Protein AF-A0A382HGP8-F1 (afdb_monomer_lite)

Structure (mmCIF, N/CA/C/O backbone):
data_AF-A0A382HGP8-F1
#
_entry.id   AF-A0A382HGP8-F1
#
loop_
_atom_site.group_PDB
_atom_site.id
_atom_site.type_symbol
_atom_site.label_atom_id
_atom_site.label_alt_id
_atom_site.label_comp_id
_atom_site.label_asym_id
_atom_site.label_entity_id
_atom_site.label_seq_id
_atom_site.pdbx_PDB_ins_code
_atom_site.Cartn_x
_atom_site.Cartn_y
_atom_site.Cartn_z
_atom_site.occupancy
_atom_site.B_iso_or_equiv
_atom_site.auth_seq_id
_atom_site.auth_comp_id
_atom_site.auth_asym_id
_atom_site.auth_atom_id
_atom_site.pdbx_PDB_model_num
ATOM 1 N N . MET A 1 1 ? -13.436 15.995 -9.751 1.00 91.56 1 MET A N 1
ATOM 2 C CA . MET A 1 1 ? -12.010 15.605 -9.672 1.00 91.56 1 MET A CA 1
ATOM 3 C C . MET A 1 1 ? -11.349 16.069 -8.375 1.00 91.56 1 MET A C 1
ATOM 5 O O . MET A 1 1 ? -10.848 15.221 -7.657 1.00 91.56 1 MET A O 1
ATOM 9 N N . LEU A 1 2 ? -11.415 17.361 -8.014 1.00 96.50 2 LEU A N 1
ATOM 10 C CA . LEU A 1 2 ? -10.788 17.889 -6.785 1.00 96.50 2 LEU A CA 1
ATOM 11 C C . LEU A 1 2 ? -11.262 17.217 -5.489 1.00 96.50 2 LEU A C 1
ATOM 13 O O . LEU A 1 2 ? -10.440 16.883 -4.648 1.00 96.50 2 LEU A O 1
ATOM 17 N N . VAL A 1 3 ? -12.567 16.967 -5.350 1.00 97.56 3 VAL A N 1
ATOM 18 C CA . VAL A 1 3 ? -13.119 16.283 -4.166 1.00 97.56 3 VAL A CA 1
ATOM 19 C C . VAL A 1 3 ? -12.552 14.872 -4.023 1.00 97.56 3 VAL A C 1
ATOM 21 O O . VAL A 1 3 ? -12.142 14.487 -2.938 1.00 97.56 3 VAL A O 1
ATOM 24 N N . LEU A 1 4 ? -12.472 14.118 -5.123 1.00 97.88 4 LEU A N 1
ATOM 25 C CA . LEU A 1 4 ? -11.910 12.766 -5.114 1.00 97.88 4 LEU A CA 1
ATOM 26 C C . LEU A 1 4 ? -10.424 12.782 -4.756 1.00 97.88 4 LEU A C 1
ATOM 28 O O . LEU A 1 4 ? -9.992 11.972 -3.948 1.00 97.88 4 LEU A O 1
ATOM 32 N N . LEU A 1 5 ? -9.664 13.736 -5.302 1.00 97.94 5 LEU A N 1
ATOM 33 C CA . LEU A 1 5 ? -8.254 13.914 -4.960 1.00 97.94 5 LEU A CA 1
ATOM 34 C C . LEU A 1 5 ? -8.073 14.254 -3.473 1.00 97.94 5 LEU A C 1
ATOM 36 O O . LEU A 1 5 ? -7.194 13.704 -2.818 1.00 97.94 5 LEU A O 1
ATOM 40 N N . ALA A 1 6 ? -8.913 15.139 -2.932 1.00 98.19 6 ALA A N 1
ATOM 41 C CA . ALA A 1 6 ? -8.874 15.494 -1.519 1.00 98.19 6 ALA A CA 1
ATOM 42 C C . ALA A 1 6 ? -9.205 14.288 -0.629 1.00 98.19 6 ALA A C 1
ATOM 44 O O . ALA A 1 6 ? -8.479 14.027 0.326 1.00 98.19 6 ALA A O 1
ATOM 45 N N . LEU A 1 7 ? -10.252 13.525 -0.962 1.00 98.19 7 LEU A N 1
ATOM 46 C CA . LEU A 1 7 ? -10.623 12.308 -0.235 1.00 98.19 7 LEU A CA 1
ATOM 47 C C . LEU A 1 7 ? -9.511 11.254 -0.281 1.00 98.19 7 LEU A C 1
ATOM 49 O O . LEU A 1 7 ? -9.167 10.690 0.755 1.00 98.19 7 LEU A O 1
ATOM 53 N N . ASP A 1 8 ? -8.911 11.032 -1.450 1.00 97.19 8 ASP A N 1
ATOM 54 C CA . ASP A 1 8 ? -7.790 10.105 -1.625 1.00 97.19 8 ASP A CA 1
ATOM 55 C C . ASP A 1 8 ? -6.601 10.498 -0.735 1.00 97.19 8 ASP A C 1
ATOM 57 O O . ASP A 1 8 ? -6.138 9.700 0.083 1.00 97.19 8 ASP A O 1
ATOM 61 N N . GLN A 1 9 ? -6.160 11.753 -0.807 1.00 97.69 9 GLN A N 1
ATOM 62 C CA . GLN A 1 9 ? -5.004 12.214 -0.039 1.00 97.69 9 GLN A CA 1
ATOM 63 C C . GLN A 1 9 ? -5.273 12.228 1.472 1.00 97.69 9 GLN A C 1
ATOM 65 O O . GLN A 1 9 ? -4.416 11.789 2.242 1.00 97.69 9 GLN A O 1
ATOM 70 N N . LEU A 1 10 ? -6.459 12.670 1.908 1.00 98.12 10 LEU A N 1
ATOM 71 C CA . LEU A 1 10 ? -6.839 12.653 3.325 1.00 98.12 10 LEU A CA 1
ATOM 72 C C . LEU A 1 10 ? -6.916 11.227 3.874 1.00 98.12 10 LEU A C 1
ATOM 74 O O . LEU A 1 10 ? -6.409 10.973 4.966 1.00 98.12 10 LEU A O 1
ATOM 78 N N . SER A 1 11 ? -7.482 10.288 3.109 1.00 96.56 11 SER A N 1
ATOM 79 C CA . SER A 1 11 ? -7.546 8.882 3.522 1.00 96.56 11 SER A CA 1
ATOM 80 C C . SER A 1 11 ? -6.148 8.283 3.719 1.00 96.56 11 SER A C 1
ATOM 82 O O . SER A 1 11 ? -5.893 7.636 4.732 1.00 96.56 11 SER A O 1
ATOM 84 N N . LYS A 1 12 ? -5.197 8.582 2.823 1.00 95.88 12 LYS A N 1
ATOM 85 C CA . LYS A 1 12 ? -3.803 8.118 2.926 1.00 95.88 12 LYS A CA 1
ATOM 86 C C . LYS A 1 12 ? -3.064 8.713 4.120 1.00 95.88 12 LYS A C 1
ATOM 88 O O . LYS A 1 12 ? -2.282 8.008 4.755 1.00 95.88 12 LYS A O 1
ATOM 93 N N . ILE A 1 13 ? -3.288 9.996 4.413 1.00 96.88 13 ILE A N 1
ATOM 94 C CA . ILE A 1 13 ? -2.716 10.647 5.600 1.00 96.88 13 ILE A CA 1
ATOM 95 C C . ILE A 1 13 ? -3.255 9.961 6.854 1.00 96.88 13 ILE A C 1
ATOM 97 O O . ILE A 1 13 ? -2.474 9.526 7.693 1.00 96.88 13 ILE A O 1
ATOM 101 N N . TRP A 1 14 ? -4.572 9.777 6.943 1.00 96.69 14 TRP A N 1
ATOM 102 C CA . TRP A 1 14 ? -5.193 9.127 8.093 1.00 96.69 14 TRP A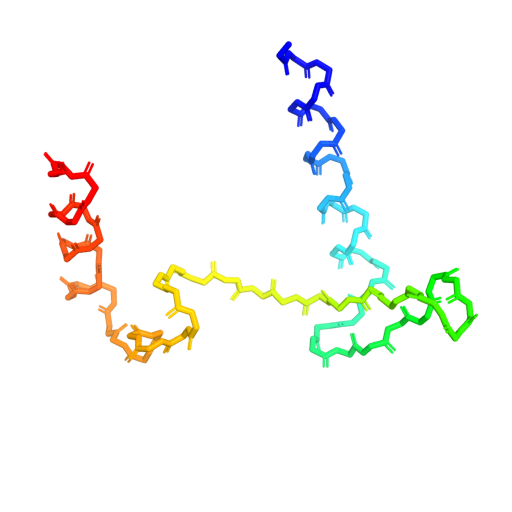 CA 1
ATOM 103 C C . TRP A 1 14 ? -4.690 7.688 8.302 1.00 96.69 14 TRP A C 1
ATOM 105 O O . TRP A 1 14 ? -4.338 7.332 9.425 1.00 96.69 14 TRP A O 1
ATOM 115 N N . VAL A 1 15 ? -4.571 6.890 7.232 1.00 95.56 15 VAL A N 1
ATOM 116 C CA . VAL A 1 15 ? -4.011 5.525 7.296 1.00 95.56 15 VAL A CA 1
ATOM 117 C C . VAL A 1 15 ? -2.575 5.534 7.821 1.00 95.56 15 VAL A C 1
ATOM 119 O O . VAL A 1 15 ? -2.236 4.705 8.658 1.00 95.56 15 VAL A O 1
ATOM 122 N N . ARG A 1 16 ? -1.738 6.481 7.381 1.00 95.12 16 ARG A N 1
ATOM 123 C CA . ARG A 1 16 ? -0.332 6.559 7.809 1.00 95.12 16 ARG A CA 1
ATOM 124 C C . ARG A 1 16 ? -0.176 6.836 9.304 1.00 95.12 16 ARG A C 1
ATOM 126 O O . ARG A 1 16 ? 0.748 6.305 9.908 1.00 95.12 16 ARG A O 1
ATOM 133 N N . GLU A 1 17 ? -1.063 7.650 9.868 1.00 95.12 17 GLU A N 1
ATOM 134 C CA . GLU A 1 17 ? -1.018 8.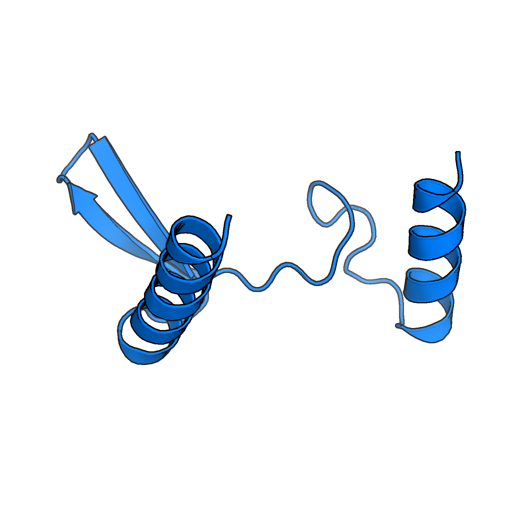037 11.283 1.00 95.12 17 GLU A CA 1
ATOM 135 C C . GLU A 1 17 ? -1.658 6.990 12.212 1.00 95.12 17 GLU A C 1
ATOM 137 O O . GLU A 1 17 ? -1.297 6.915 13.382 1.00 95.12 17 GLU A O 1
ATOM 142 N N . ASN A 1 18 ? -2.612 6.187 11.717 1.00 94.56 18 ASN A N 1
ATOM 143 C CA . ASN A 1 18 ? -3.447 5.325 12.568 1.00 94.56 18 ASN A CA 1
ATOM 144 C C . ASN A 1 18 ? -3.263 3.818 12.333 1.00 94.56 18 ASN A C 1
ATOM 146 O O . ASN A 1 18 ? -3.662 3.031 13.189 1.00 94.56 18 ASN A O 1
ATOM 150 N N . ILE A 1 19 ? -2.705 3.395 11.193 1.00 94.56 19 ILE A N 1
ATOM 151 C CA . ILE A 1 19 ? -2.586 1.976 10.829 1.00 94.56 19 ILE A CA 1
ATOM 152 C C . ILE A 1 19 ? -1.106 1.582 10.750 1.00 94.56 19 ILE A C 1
ATOM 154 O O . ILE A 1 19 ? -0.369 2.141 9.923 1.00 94.56 19 ILE A O 1
ATOM 158 N N . PRO A 1 20 ? -0.656 0.611 11.568 1.00 93.69 20 PRO A N 1
ATOM 159 C CA . PRO A 1 20 ? 0.717 0.128 11.521 1.00 93.69 20 PRO A CA 1
ATOM 160 C C . PRO A 1 20 ? 1.068 -0.463 10.153 1.00 93.69 20 PRO A C 1
ATOM 162 O O . PRO A 1 20 ? 0.244 -1.083 9.476 1.00 93.69 20 PRO A O 1
ATOM 165 N N . LEU A 1 21 ? 2.314 -0.255 9.728 1.00 93.50 21 LEU A N 1
ATOM 166 C CA . LEU A 1 21 ? 2.796 -0.730 8.436 1.00 93.50 21 LEU A CA 1
ATOM 167 C C . LEU A 1 21 ? 2.810 -2.267 8.398 1.00 93.50 21 LEU A C 1
ATOM 169 O O . LEU A 1 21 ? 3.401 -2.898 9.268 1.00 93.50 21 LEU A O 1
ATOM 173 N N . TYR A 1 22 ? 2.213 -2.841 7.352 1.00 91.88 22 TYR A N 1
ATOM 174 C CA . TYR A 1 22 ? 2.068 -4.286 7.118 1.00 91.88 22 TYR A CA 1
ATOM 175 C C . TYR A 1 22 ? 1.191 -5.047 8.120 1.00 91.88 22 TYR A C 1
ATOM 177 O O . TYR A 1 22 ? 1.162 -6.276 8.083 1.00 91.88 22 TYR A O 1
ATOM 185 N N . GLU A 1 23 ? 0.430 -4.345 8.959 1.00 90.38 23 GLU A N 1
ATOM 186 C CA . GLU A 1 23 ? -0.559 -4.971 9.836 1.00 90.38 23 GLU A CA 1
ATOM 187 C C . GLU A 1 23 ? -1.972 -4.870 9.252 1.00 90.38 23 GLU A C 1
ATOM 189 O O . GLU A 1 23 ? -2.312 -3.923 8.535 1.00 90.38 23 GLU A O 1
ATOM 194 N N . MET A 1 24 ? -2.792 -5.882 9.547 1.00 91.00 24 MET A N 1
ATOM 195 C CA . MET A 1 24 ? -4.211 -5.913 9.199 1.00 91.00 24 MET A CA 1
ATOM 196 C C . MET A 1 24 ? -5.036 -5.368 10.363 1.00 91.00 24 MET A C 1
ATOM 198 O O . MET A 1 24 ? -5.065 -5.963 11.440 1.00 91.00 24 MET A O 1
ATOM 202 N N . THR A 1 25 ? -5.746 -4.270 10.121 1.00 93.56 25 THR A N 1
ATOM 203 C CA . THR A 1 25 ? -6.669 -3.662 11.083 1.00 93.56 25 THR A CA 1
ATOM 204 C C . THR A 1 25 ? -8.103 -3.815 10.576 1.00 93.56 25 THR A C 1
ATOM 206 O O . THR A 1 25 ? -8.425 -3.261 9.521 1.00 93.56 25 THR A O 1
ATOM 209 N N . PRO A 1 26 ? -8.993 -4.519 11.295 1.00 94.44 26 PRO A N 1
ATOM 210 C CA . PRO A 1 26 ? -10.371 -4.697 10.855 1.00 94.44 26 PRO A CA 1
ATOM 211 C C . PRO A 1 26 ? -11.133 -3.369 10.885 1.00 94.44 26 PRO A C 1
ATOM 213 O O . PRO A 1 26 ? -11.194 -2.704 11.919 1.00 94.44 26 PRO A O 1
ATOM 216 N N . LEU A 1 27 ? -11.737 -2.994 9.755 1.00 93.62 27 LEU A N 1
ATOM 217 C CA . LE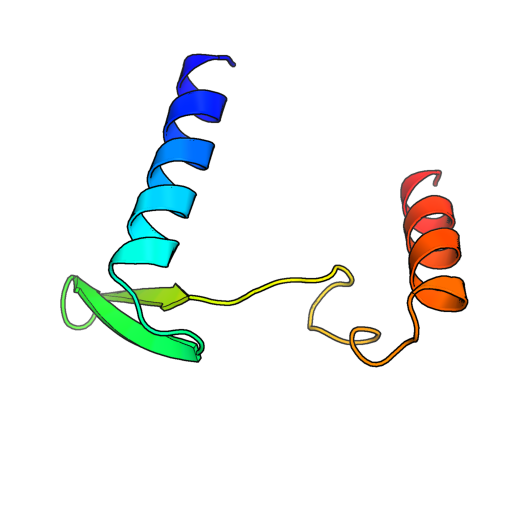U A 1 27 ? -12.613 -1.821 9.651 1.00 93.62 27 LEU A CA 1
ATOM 218 C C . LEU A 1 27 ? -14.082 -2.219 9.799 1.00 93.62 27 LEU A C 1
ATOM 220 O O . LEU A 1 27 ? -14.827 -1.595 10.552 1.00 93.62 27 LEU A O 1
ATOM 224 N N . VAL A 1 28 ? -14.488 -3.276 9.094 1.00 95.94 28 VAL A N 1
ATOM 225 C CA . VAL A 1 28 ? -15.788 -3.931 9.262 1.00 95.94 28 VAL A CA 1
ATOM 226 C C . VAL A 1 28 ? -15.505 -5.391 9.603 1.00 95.94 28 VAL A C 1
ATOM 228 O O . VAL A 1 28 ? -15.048 -6.128 8.725 1.00 95.94 28 VAL A O 1
ATOM 231 N N . PRO A 1 29 ? -15.750 -5.824 10.854 1.00 93.81 29 PRO A N 1
ATOM 232 C CA . PRO A 1 29 ? -15.406 -7.169 11.295 1.00 93.81 29 PRO A CA 1
ATOM 233 C C . PRO A 1 29 ? -15.951 -8.240 10.346 1.00 93.81 29 PRO A C 1
ATOM 235 O O . PRO A 1 29 ? -17.145 -8.254 10.043 1.00 93.81 29 PRO A O 1
ATOM 238 N N . ASN A 1 30 ? -15.078 -9.150 9.908 1.00 92.94 30 ASN A N 1
ATOM 239 C CA . ASN A 1 30 ? -15.380 -10.262 8.995 1.00 92.94 30 ASN A CA 1
ATOM 240 C C . ASN A 1 30 ? -15.775 -9.866 7.558 1.00 92.94 30 ASN A C 1
ATOM 242 O O . ASN A 1 30 ? -16.261 -10.717 6.813 1.00 92.94 30 ASN A O 1
ATOM 246 N N . PHE A 1 31 ? -15.594 -8.604 7.159 1.00 96.56 31 PHE A N 1
ATOM 247 C CA . PHE A 1 31 ? -15.945 -8.142 5.813 1.00 96.56 31 PHE A CA 1
ATOM 248 C C . PHE A 1 31 ? -14.864 -7.279 5.163 1.00 96.56 31 PHE A C 1
ATOM 250 O O . PHE A 1 31 ? -14.591 -7.438 3.975 1.00 96.56 31 PHE A O 1
ATOM 257 N N . LEU A 1 32 ? -14.264 -6.358 5.920 1.00 95.31 32 LEU A N 1
ATOM 258 C CA . LEU A 1 32 ? -13.319 -5.386 5.386 1.00 95.31 32 LEU A CA 1
ATOM 259 C C . LEU A 1 32 ? -12.202 -5.106 6.383 1.00 95.31 32 LEU A C 1
ATOM 261 O O . LEU A 1 32 ? -12.442 -4.548 7.455 1.00 95.31 32 LEU A O 1
ATOM 265 N N . ASP A 1 33 ? -10.981 -5.398 5.957 1.00 94.75 33 ASP A N 1
ATOM 266 C CA . ASP A 1 33 ? -9.761 -5.076 6.680 1.00 94.75 33 ASP A CA 1
ATOM 267 C C . ASP A 1 33 ? -8.999 -3.967 5.951 1.00 94.75 33 ASP A C 1
ATOM 269 O O . ASP A 1 33 ? -9.006 -3.871 4.720 1.00 94.75 33 ASP A O 1
ATOM 273 N N . LEU A 1 34 ? -8.335 -3.115 6.724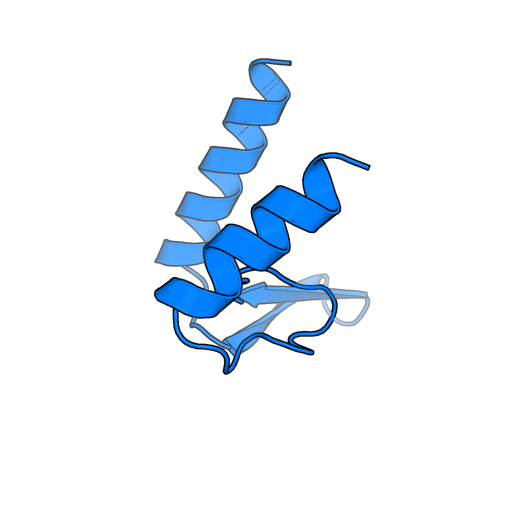 1.00 94.81 34 LEU A N 1
ATOM 274 C CA . LEU A 1 34 ? -7.397 -2.123 6.225 1.00 94.81 34 LEU A CA 1
ATOM 275 C C . LEU A 1 34 ? -5.975 -2.617 6.467 1.00 94.81 34 LEU A C 1
ATOM 277 O O . LEU A 1 34 ? -5.620 -3.009 7.575 1.00 94.81 34 LEU A O 1
ATOM 281 N N . THR A 1 35 ? -5.143 -2.557 5.432 1.00 93.62 35 THR A N 1
ATOM 282 C CA . THR A 1 35 ? -3.717 -2.877 5.528 1.00 93.62 35 THR A CA 1
ATOM 283 C C . THR A 1 35 ? -2.910 -1.716 4.985 1.00 93.62 35 THR A C 1
ATOM 285 O O . THR A 1 35 ? -3.102 -1.285 3.845 1.00 93.62 35 THR A O 1
ATOM 288 N N . HIS A 1 36 ? -1.982 -1.208 5.788 1.00 94.25 36 HIS A N 1
ATOM 289 C CA . HIS A 1 36 ? -1.066 -0.169 5.342 1.00 94.25 36 HIS A CA 1
ATOM 290 C C . HIS A 1 36 ? 0.097 -0.814 4.576 1.00 94.25 36 HIS A C 1
ATOM 292 O O . HIS A 1 36 ? 0.973 -1.445 5.164 1.00 94.25 36 HIS A O 1
ATOM 298 N N . VAL A 1 37 ? 0.108 -0.645 3.251 1.00 90.81 37 VAL A N 1
ATOM 299 C CA . VAL A 1 37 ? 1.165 -1.141 2.355 1.00 90.81 37 VAL A CA 1
ATOM 300 C C . VAL A 1 37 ? 1.722 0.007 1.518 1.00 90.81 37 VAL A C 1
ATOM 302 O O . VAL A 1 37 ? 0.974 0.824 0.981 1.00 90.81 37 VAL A O 1
ATOM 305 N N . GLN A 1 38 ? 3.046 0.057 1.371 1.00 88.31 38 GLN A N 1
ATOM 306 C CA . GLN A 1 38 ? 3.727 1.029 0.518 1.00 88.31 38 GLN A CA 1
ATOM 307 C C . GLN A 1 38 ? 4.060 0.400 -0.836 1.00 88.31 38 GLN A C 1
ATOM 309 O O . GLN A 1 38 ? 5.050 -0.315 -0.982 1.00 88.31 38 GLN A O 1
ATOM 314 N N . ASN A 1 39 ? 3.235 0.674 -1.845 1.00 84.94 39 ASN A N 1
ATOM 315 C CA . ASN A 1 39 ? 3.489 0.207 -3.203 1.00 84.94 39 ASN A CA 1
ATOM 316 C C . ASN A 1 39 ? 4.507 1.126 -3.904 1.00 84.94 39 ASN A C 1
ATOM 318 O O . ASN A 1 39 ? 4.195 2.272 -4.225 1.00 84.94 39 ASN A O 1
ATOM 322 N N . ARG A 1 40 ? 5.722 0.617 -4.151 1.00 79.19 40 ARG A N 1
ATOM 323 C CA . ARG A 1 40 ? 6.797 1.332 -4.872 1.00 79.19 40 ARG A CA 1
ATOM 324 C C . ARG A 1 40 ? 6.686 1.238 -6.404 1.00 79.19 40 ARG A C 1
ATOM 326 O O . ARG A 1 40 ? 7.556 1.746 -7.109 1.00 79.19 40 ARG A O 1
ATOM 333 N N . GLY A 1 41 ? 5.623 0.614 -6.910 1.00 71.50 41 GLY A N 1
ATOM 334 C CA . GLY A 1 41 ? 5.375 0.381 -8.328 1.00 71.50 41 GLY A CA 1
ATOM 335 C C . GLY A 1 41 ? 5.637 -1.066 -8.744 1.00 71.50 41 GLY A C 1
ATOM 336 O O . GLY A 1 41 ? 6.367 -1.798 -8.079 1.00 71.50 41 GLY A O 1
ATOM 337 N N . VAL A 1 42 ? 5.058 -1.427 -9.895 1.00 65.81 42 VAL A N 1
ATOM 338 C CA . VAL A 1 42 ? 4.976 -2.776 -10.488 1.00 65.81 42 VAL A CA 1
ATOM 339 C C . VAL A 1 42 ? 3.909 -3.656 -9.831 1.00 65.81 42 VAL A C 1
ATOM 341 O O . VAL A 1 42 ? 3.842 -3.809 -8.614 1.00 65.81 42 VAL A O 1
ATOM 344 N N . SER A 1 43 ? 3.027 -4.222 -10.659 1.00 69.25 43 SER A N 1
ATOM 345 C CA . SER A 1 43 ? 1.930 -5.079 -10.204 1.00 69.25 43 SER A CA 1
ATOM 346 C C . SER A 1 43 ? 2.472 -6.285 -9.432 1.00 69.25 43 SER A C 1
ATOM 348 O O . SER A 1 43 ? 3.393 -6.953 -9.902 1.00 69.25 43 SER A O 1
ATOM 350 N N . PHE A 1 44 ? 1.882 -6.573 -8.269 1.00 64.00 44 PHE A N 1
ATOM 351 C CA . PHE A 1 44 ? 2.204 -7.736 -7.426 1.00 64.00 44 PHE A CA 1
ATOM 352 C C . PHE A 1 44 ? 3.645 -7.801 -6.909 1.00 64.00 44 PHE A C 1
ATOM 354 O O . PHE A 1 44 ? 4.161 -8.889 -6.672 1.00 64.00 44 PHE A O 1
ATOM 361 N N . SER A 1 45 ? 4.316 -6.658 -6.755 1.00 66.88 45 SER A N 1
ATOM 362 C CA . SER A 1 45 ? 5.714 -6.606 -6.305 1.00 66.88 45 SER A CA 1
ATOM 363 C C . SER A 1 45 ? 6.690 -7.398 -7.187 1.00 66.88 45 SER A C 1
ATOM 365 O O . SER A 1 45 ? 7.826 -7.612 -6.779 1.00 66.88 45 SER A O 1
ATOM 367 N N . PHE A 1 46 ? 6.293 -7.785 -8.409 1.00 70.62 46 PHE A N 1
ATOM 368 C CA . PHE A 1 46 ? 7.090 -8.648 -9.291 1.00 70.62 46 PHE A CA 1
ATOM 369 C C . PHE A 1 46 ? 8.491 -8.085 -9.568 1.00 70.62 46 PHE A C 1
ATOM 371 O O . PHE A 1 46 ? 9.436 -8.835 -9.780 1.00 70.62 46 PHE A O 1
ATOM 378 N N . LEU A 1 47 ? 8.633 -6.758 -9.528 1.00 75.69 47 LEU A N 1
ATOM 379 C CA . LEU A 1 47 ? 9.906 -6.060 -9.698 1.00 75.69 47 LEU A CA 1
ATOM 380 C C . LEU A 1 47 ? 10.151 -5.038 -8.576 1.00 75.69 47 LEU A C 1
ATOM 382 O O . LEU A 1 47 ? 10.846 -4.039 -8.779 1.00 75.69 47 LEU A O 1
ATOM 386 N N . ALA A 1 48 ? 9.552 -5.251 -7.401 1.00 74.06 48 ALA A N 1
ATOM 387 C CA . ALA A 1 48 ? 9.715 -4.343 -6.266 1.00 74.06 48 ALA A CA 1
ATOM 388 C C . ALA A 1 48 ? 11.165 -4.304 -5.754 1.00 74.06 48 ALA A C 1
ATOM 390 O O . ALA A 1 48 ? 11.606 -3.248 -5.295 1.00 74.06 48 ALA A O 1
ATOM 391 N N . ASP A 1 49 ? 11.897 -5.414 -5.909 1.00 80.88 49 ASP A N 1
ATOM 392 C CA . ASP A 1 49 ? 13.288 -5.587 -5.468 1.00 80.88 49 ASP A CA 1
ATOM 393 C C . ASP A 1 49 ? 14.323 -4.961 -6.418 1.00 80.88 49 ASP A C 1
ATOM 395 O O . ASP A 1 49 ? 15.511 -4.902 -6.097 1.00 80.88 49 ASP A O 1
ATOM 399 N N . LEU A 1 50 ? 13.898 -4.468 -7.589 1.00 83.06 50 LEU A N 1
ATOM 400 C CA . LEU A 1 50 ? 14.794 -3.742 -8.484 1.00 83.06 50 LEU A CA 1
ATOM 401 C C . LEU A 1 50 ? 15.189 -2.395 -7.876 1.00 83.06 50 LEU A C 1
ATOM 403 O O . LEU A 1 50 ? 14.356 -1.654 -7.346 1.00 83.06 50 LEU A O 1
ATOM 407 N N . SER A 1 51 ? 16.465 -2.045 -8.028 1.00 85.31 51 SER A N 1
ATOM 408 C CA . SER A 1 51 ? 16.968 -0.731 -7.644 1.00 85.31 51 SER A CA 1
ATOM 409 C C . SER A 1 51 ? 16.319 0.374 -8.483 1.00 85.31 51 SER A C 1
ATOM 411 O O . SER A 1 51 ? 16.010 0.192 -9.664 1.00 85.31 51 SER A O 1
ATOM 413 N N . ASP A 1 52 ? 16.134 1.548 -7.876 1.00 85.44 52 ASP A N 1
ATOM 414 C CA . ASP A 1 52 ? 15.485 2.706 -8.504 1.00 85.44 52 ASP A CA 1
ATOM 415 C C . ASP A 1 52 ? 16.047 3.075 -9.893 1.00 85.44 52 ASP A C 1
ATOM 417 O O . ASP A 1 52 ? 15.239 3.345 -10.787 1.00 85.44 52 ASP A O 1
ATOM 421 N N . PRO A 1 53 ? 17.376 3.016 -10.146 1.00 90.81 53 PRO A N 1
ATOM 422 C CA . PRO A 1 53 ? 17.936 3.304 -11.468 1.00 90.81 53 PRO A CA 1
ATOM 423 C C . PRO A 1 53 ? 17.452 2.367 -12.580 1.00 90.81 53 PRO A C 1
ATOM 425 O O . PRO A 1 53 ? 17.460 2.757 -13.742 1.00 90.81 53 PRO A O 1
ATOM 428 N N . ILE A 1 54 ? 17.039 1.143 -12.242 1.00 87.00 54 ILE A N 1
ATOM 429 C CA . ILE A 1 54 ? 16.522 0.155 -13.200 1.00 87.00 54 ILE A CA 1
ATOM 430 C C . ILE A 1 54 ? 14.993 0.214 -13.234 1.00 87.00 54 ILE A C 1
ATOM 432 O O . ILE A 1 54 ? 14.378 0.205 -14.302 1.00 87.00 54 ILE A O 1
ATOM 436 N N . ARG A 1 55 ? 14.366 0.306 -12.057 1.00 86.31 55 ARG A N 1
ATOM 437 C CA . ARG A 1 55 ? 12.910 0.251 -11.906 1.00 86.31 55 ARG A CA 1
ATOM 438 C C . ARG A 1 55 ? 12.210 1.461 -12.522 1.00 86.31 55 ARG A C 1
ATOM 440 O O . ARG A 1 55 ? 11.186 1.290 -13.178 1.00 86.31 55 ARG A O 1
ATOM 447 N N . ILE A 1 56 ? 12.741 2.671 -12.322 1.00 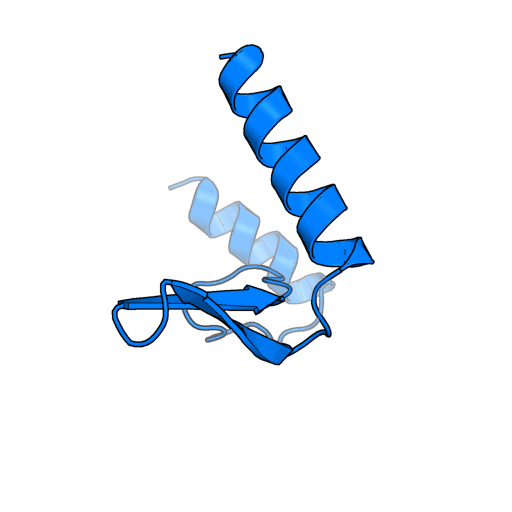86.94 56 ILE A N 1
ATOM 448 C CA . ILE A 1 56 ? 12.089 3.905 -12.787 1.00 86.94 56 ILE A CA 1
ATOM 449 C C . ILE A 1 56 ? 12.042 3.971 -14.324 1.00 86.94 56 ILE A C 1
ATOM 451 O O . ILE A 1 56 ? 10.942 4.145 -14.849 1.00 86.94 56 ILE A O 1
ATOM 455 N N . PRO A 1 57 ? 13.149 3.773 -15.073 1.00 88.69 57 PRO A N 1
ATOM 456 C CA . PRO A 1 57 ? 13.091 3.773 -16.537 1.00 88.69 57 PRO A CA 1
ATOM 457 C C . PRO A 1 57 ? 12.168 2.694 -17.107 1.00 88.69 57 PRO A C 1
ATOM 459 O O . PRO A 1 57 ? 11.448 2.957 -18.067 1.00 88.69 57 PRO A O 1
ATOM 462 N N . LEU A 1 58 ? 12.141 1.502 -16.499 1.00 86.75 58 LEU A N 1
ATOM 463 C CA . LEU A 1 58 ? 11.244 0.423 -16.911 1.00 86.75 58 LEU A CA 1
ATOM 464 C C . LEU A 1 58 ? 9.769 0.812 -16.741 1.00 86.75 58 LEU A C 1
ATOM 466 O O . LEU A 1 58 ? 8.979 0.639 -17.666 1.00 86.75 58 LEU A O 1
ATOM 470 N N . LEU A 1 59 ? 9.403 1.359 -15.577 1.00 86.31 59 LEU A N 1
ATOM 471 C CA . LEU A 1 59 ? 8.040 1.819 -15.294 1.00 86.31 59 LEU A CA 1
ATOM 472 C C . LEU A 1 59 ? 7.601 2.935 -16.248 1.00 86.31 59 LEU A C 1
ATOM 474 O O . LEU A 1 59 ? 6.466 2.918 -16.728 1.00 86.31 59 LEU A O 1
ATOM 478 N N . VAL A 1 60 ? 8.499 3.878 -16.548 1.00 88.25 60 VAL A N 1
ATOM 479 C CA . VAL A 1 60 ? 8.253 4.926 -17.548 1.00 88.25 60 VAL A CA 1
ATOM 480 C C . VAL A 1 60 ? 8.038 4.302 -18.925 1.00 88.25 60 VAL A C 1
ATOM 482 O O . VAL A 1 60 ? 7.051 4.624 -19.574 1.00 88.25 60 VAL A O 1
ATOM 485 N N . GLY A 1 61 ? 8.899 3.369 -19.343 1.00 88.75 61 GLY A N 1
ATOM 486 C CA . GLY A 1 61 ? 8.777 2.676 -20.627 1.00 88.75 61 GLY A CA 1
ATOM 487 C C . GLY A 1 61 ? 7.449 1.932 -20.793 1.00 88.75 61 GLY A C 1
ATOM 488 O O . GLY A 1 61 ? 6.799 2.085 -21.821 1.00 88.75 61 GLY A O 1
ATOM 489 N N . VAL A 1 62 ? 7.009 1.191 -19.769 1.00 85.81 62 VAL A N 1
ATOM 490 C CA . VAL A 1 62 ? 5.709 0.490 -19.776 1.00 85.81 62 VAL A CA 1
ATOM 491 C C . VAL A 1 62 ? 4.534 1.466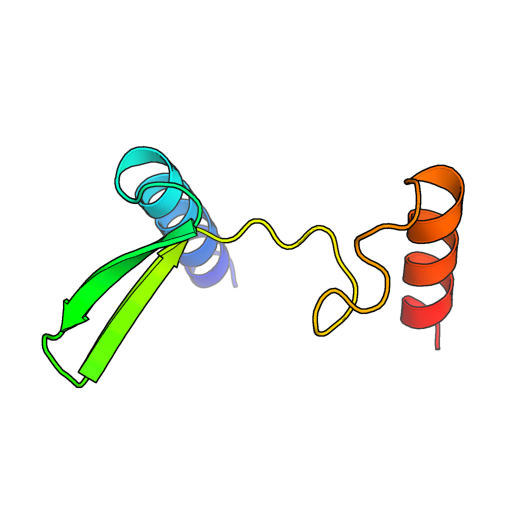 -19.843 1.00 85.81 62 VAL A C 1
ATOM 493 O O . VAL A 1 62 ? 3.542 1.168 -20.488 1.00 85.81 62 VAL A O 1
ATOM 496 N N . SER A 1 63 ? 4.637 2.634 -19.206 1.00 84.69 63 SER A N 1
ATOM 497 C CA . SER A 1 63 ? 3.548 3.625 -19.186 1.00 84.69 63 SER A CA 1
ATOM 498 C C . SER A 1 63 ? 3.364 4.372 -20.514 1.00 84.69 63 SER A C 1
ATOM 500 O O . SER A 1 63 ? 2.374 5.082 -20.674 1.00 84.69 63 SER A O 1
ATOM 502 N N . LEU A 1 64 ? 4.332 4.279 -21.432 1.00 88.81 64 LEU A N 1
ATOM 503 C CA . LEU A 1 64 ? 4.320 4.969 -22.727 1.00 88.81 64 LEU A CA 1
ATOM 504 C C . LEU A 1 64 ? 3.701 4.141 -23.869 1.00 88.81 64 LEU A C 1
ATOM 506 O O . LEU A 1 64 ? 3.575 4.670 -24.974 1.00 88.81 64 LEU A O 1
ATOM 510 N N . VAL A 1 65 ? 3.342 2.876 -23.624 1.00 78.44 65 VAL A N 1
ATOM 511 C CA . VAL A 1 65 ? 2.705 1.954 -24.586 1.00 78.44 65 VAL A CA 1
ATOM 512 C C . VAL A 1 65 ? 1.283 1.656 -24.132 1.00 78.44 65 VAL A C 1
ATOM 514 O O . VAL A 1 65 ? 0.384 1.685 -25.000 1.00 78.44 65 VAL A O 1
#

Secondary structure (DSSP, 8-state):
-HHHHHHHHHHHHHHHHHS-BT-EEEEETTTEEEEB----SSGGGTTTTS-HHHHHHHHHHHHT-

Radius of gyration: 15.41 Å; chains: 1; bounding box: 34×28×37 Å

Sequence (65 aa):
MLVLLALDQLSKIWVRENIPLYEMTPLVPNFLDLTHVQNRGVSFSFLADLSDPIRIPLLVGVSLV

Organism: NCBI:txid408172

Foldseek 3Di:
DVVVVVVVVVVLVVCVVPPDAQDWDDPDPPPDTDHHYDDPDDPPCPPVVPDPVVVVVVRVVVVVD

InterPro domains:
  IPR001872 Peptidase A8, signal peptidase II [PF01252] (2-63)

pLDDT: mean 89.06, std 8.79, range [64.0, 98.19]